Protein AF-A0A662Z649-F1 (afdb_monomer_lite)

Radius of gyration: 38.62 Å; chains: 1; bounding box: 114×59×82 Å

pLDDT: mean 72.67, std 19.37, range [35.69, 94.94]

Foldseek 3Di:
DVVVVVVVVVVLVVQVVVLVVVCVVPNNVVSVVVLVVLLVVLVVLLVVLVVVCVVCLVVLHDDPLVVLSVVLVVLSVRRGDVSSVVSVCSSDVVNVVVVCVVVVVPDPDPPSPNDPPPPPCVVVCVVPDDPPPPDDDDDPDPPDDDDDDDDDDDDDDDDDDDDDDDD

Sequence (167 aa):
MQKLFLTLVILFVLEILLLIQIGGYIGGLNVIFIMFAMMVIGAVIIKRCFKRVMEQLQHGVVDIKIIFLPLSGFLFLFPGFISDILALLLLLPFVQSKCSKVYSSKSGSGTSFAFKSSNSDAFTDVFSKGRTIDGTATVVQDDHEELNHNSIDGSSSKADSSEKNSK

Organism: NCBI:txid83771

Secondary structure (DSSP, 8-state):
-HHHHHHHHHHHHHHHHHHHHHHHHH-HHHHHHHHHHHHHHHHHHHHHHHHHHHHHHHTT---GGGGHHHHHHHHHTS--HHHHHHHHHHHSHHHHHHHHHHHTTS--S----------GGGTHHHHHS--------------------------------------

InterPro domains:
  IPR007313 FxsA cytoplasmic membrane protein [NF008528] (5-102)
  IPR007313 FxsA cytoplasmic membrane protein [PF04186] (7-103)
  IPR007313 FxsA cytoplasmic membrane protein [PTHR35335] (1-150)

Structure (mmCIF, N/CA/C/O backbone):
data_AF-A0A662Z649-F1
#
_entry.id   AF-A0A662Z649-F1
#
loop_
_atom_site.group_PDB
_atom_site.id
_atom_site.type_symbol
_atom_site.label_atom_id
_atom_site.label_alt_id
_atom_site.label_comp_id
_atom_site.label_asym_id
_atom_site.label_entity_id
_atom_site.label_seq_id
_atom_site.pdbx_PDB_ins_code
_atom_site.Cartn_x
_atom_site.Cartn_y
_atom_site.Cartn_z
_atom_site.occupancy
_atom_site.B_iso_or_equiv
_atom_site.auth_seq_id
_atom_site.auth_comp_id
_atom_site.auth_asym_id
_atom_site.auth_atom_id
_atom_site.pdbx_PDB_model_num
ATOM 1 N N . MET A 1 1 ? 17.242 10.783 9.664 1.00 76.88 1 MET A N 1
ATOM 2 C CA . MET A 1 1 ? 16.679 9.483 10.095 1.00 76.88 1 MET A CA 1
ATOM 3 C C . MET A 1 1 ? 15.610 9.628 11.176 1.00 76.88 1 MET A C 1
ATOM 5 O O . MET A 1 1 ? 14.490 9.206 10.935 1.00 76.88 1 MET A O 1
ATOM 9 N N . GLN A 1 2 ? 15.889 10.292 12.306 1.00 89.81 2 GLN A N 1
ATOM 10 C CA . GLN A 1 2 ? 14.934 10.435 13.425 1.00 89.81 2 GLN A CA 1
ATOM 11 C C . GLN A 1 2 ? 13.574 11.041 13.035 1.00 89.81 2 GLN A C 1
ATOM 13 O O . GLN A 1 2 ? 12.543 10.561 13.485 1.00 89.81 2 GLN A O 1
ATOM 18 N N . LYS A 1 3 ? 13.560 12.048 12.150 1.00 92.44 3 LYS A N 1
ATOM 19 C CA . LYS A 1 3 ? 12.321 12.705 11.694 1.00 92.44 3 LYS A CA 1
ATOM 20 C C . LYS A 1 3 ? 11.359 11.738 10.990 1.00 92.44 3 LYS A C 1
ATOM 22 O O . LYS A 1 3 ? 10.176 11.759 11.284 1.00 92.44 3 LYS A O 1
ATOM 27 N N . LEU A 1 4 ? 11.875 10.868 10.114 1.00 88.31 4 LEU A N 1
ATOM 28 C CA . LEU A 1 4 ? 11.067 9.884 9.379 1.00 88.31 4 LEU A CA 1
ATOM 29 C C . LEU A 1 4 ? 10.462 8.847 10.328 1.00 88.31 4 LEU A C 1
ATOM 31 O O . LEU A 1 4 ? 9.278 8.547 10.234 1.00 88.31 4 LEU A O 1
ATOM 35 N N . PHE A 1 5 ? 11.269 8.347 11.266 1.00 91.12 5 PHE A N 1
ATOM 36 C CA . PHE A 1 5 ? 10.793 7.435 12.301 1.00 91.12 5 PHE A CA 1
ATOM 37 C C . PHE A 1 5 ? 9.676 8.076 13.136 1.00 91.12 5 PHE A C 1
ATOM 39 O O . PHE A 1 5 ? 8.627 7.467 13.315 1.00 91.12 5 PHE A O 1
ATOM 46 N N . LEU A 1 6 ? 9.855 9.332 13.566 1.00 94.19 6 LEU A N 1
ATOM 47 C CA . LEU A 1 6 ? 8.834 10.063 14.317 1.00 94.19 6 LEU A CA 1
ATOM 48 C C . LEU A 1 6 ? 7.537 10.223 13.514 1.00 94.19 6 LEU A C 1
ATOM 50 O O . LEU A 1 6 ? 6.461 9.954 14.036 1.00 94.19 6 LEU A O 1
ATOM 54 N N . THR A 1 7 ? 7.637 10.634 12.246 1.00 91.06 7 THR A N 1
ATOM 55 C CA . THR A 1 7 ? 6.474 10.789 11.363 1.00 91.06 7 THR A CA 1
ATOM 56 C C . THR A 1 7 ? 5.728 9.471 11.180 1.00 91.06 7 THR A C 1
ATOM 58 O O . THR A 1 7 ? 4.504 9.473 11.242 1.00 91.06 7 THR A O 1
ATOM 61 N N . LEU A 1 8 ? 6.438 8.352 11.004 1.00 90.12 8 LEU A N 1
ATOM 62 C CA . LEU A 1 8 ? 5.821 7.030 10.875 1.00 90.12 8 LEU A CA 1
ATOM 63 C C . LEU A 1 8 ? 5.094 6.636 12.167 1.00 90.12 8 LEU A C 1
ATOM 65 O O . LEU A 1 8 ? 3.933 6.249 12.112 1.00 90.12 8 LEU A O 1
ATOM 69 N N . VAL A 1 9 ? 5.727 6.803 13.332 1.00 92.75 9 VAL A N 1
ATOM 70 C CA . VAL A 1 9 ? 5.096 6.512 14.633 1.00 92.75 9 VAL A CA 1
ATOM 71 C C . VAL A 1 9 ? 3.848 7.370 14.849 1.00 92.75 9 VAL A C 1
ATOM 73 O O . VAL A 1 9 ? 2.813 6.852 15.254 1.00 92.75 9 VAL A O 1
ATOM 76 N N . ILE A 1 10 ? 3.919 8.666 14.543 1.00 94.12 10 ILE A N 1
ATOM 77 C CA . ILE A 1 10 ? 2.776 9.581 14.649 1.00 94.12 10 ILE A CA 1
ATOM 78 C C . ILE A 1 10 ? 1.646 9.150 13.713 1.00 94.12 10 ILE A C 1
ATOM 80 O O . ILE A 1 10 ? 0.492 9.123 14.130 1.00 94.12 10 ILE A O 1
ATOM 84 N N . LEU A 1 11 ? 1.974 8.785 12.472 1.00 91.38 11 LEU A N 1
ATOM 85 C CA . LEU A 1 11 ? 1.001 8.285 11.509 1.00 91.38 11 LEU A CA 1
ATOM 86 C C . LEU A 1 11 ? 0.351 6.991 12.012 1.00 91.38 11 LEU A C 1
ATOM 88 O O . LEU A 1 11 ? -0.865 6.883 11.980 1.00 91.38 11 LEU A O 1
ATOM 92 N N . PHE A 1 12 ? 1.126 6.061 12.572 1.00 91.88 12 PHE A N 1
ATOM 93 C CA . PHE A 1 12 ? 0.594 4.828 13.151 1.00 91.88 12 PHE A CA 1
ATOM 94 C C . PHE A 1 12 ? -0.357 5.094 14.326 1.00 91.88 12 PHE A C 1
ATOM 96 O O . PHE A 1 12 ? -1.448 4.534 14.378 1.00 91.88 12 PHE A O 1
ATOM 103 N N . VAL A 1 13 ? 0.009 5.989 15.248 1.00 94.31 13 VAL A N 1
ATOM 104 C CA . VAL A 1 13 ? -0.885 6.389 16.348 1.00 94.31 13 VAL A CA 1
ATOM 105 C C . VAL A 1 13 ? -2.169 7.016 15.802 1.00 94.31 13 VAL A C 1
ATOM 107 O O . VAL A 1 13 ? -3.257 6.700 16.282 1.00 94.31 13 VAL A O 1
ATOM 110 N N . LEU A 1 14 ? -2.058 7.864 14.776 1.00 94.94 14 LEU A N 1
ATOM 111 C CA . LEU A 1 14 ? -3.206 8.490 14.125 1.00 94.94 14 LEU A CA 1
ATOM 112 C C . LEU A 1 14 ? -4.145 7.455 13.488 1.00 94.94 14 LEU A C 1
ATOM 114 O O . LEU A 1 14 ? -5.358 7.595 13.614 1.00 94.94 14 LEU A O 1
ATOM 118 N N . GLU A 1 15 ? -3.609 6.403 12.867 1.00 92.94 15 GLU A N 1
ATOM 119 C CA . GLU A 1 15 ? -4.408 5.306 12.303 1.00 92.94 15 GLU A CA 1
ATOM 120 C C . GLU A 1 15 ? -5.205 4.571 13.372 1.00 92.94 15 GLU A C 1
ATOM 122 O O . GLU A 1 15 ? -6.399 4.339 13.200 1.00 92.94 15 GLU A O 1
ATOM 127 N N . ILE A 1 16 ? -4.576 4.246 14.504 1.00 92.62 16 ILE A N 1
ATOM 128 C CA . ILE A 1 16 ? -5.267 3.567 15.603 1.00 92.62 16 ILE A CA 1
ATOM 129 C C . ILE A 1 16 ? -6.403 4.442 16.148 1.00 92.62 16 ILE A C 1
ATOM 131 O O . ILE A 1 16 ? -7.516 3.950 16.335 1.00 92.62 16 ILE A O 1
ATOM 135 N N . LEU A 1 17 ? -6.164 5.744 16.340 1.00 94.62 17 LEU A N 1
ATOM 136 C CA . LEU A 1 17 ? -7.208 6.686 16.764 1.00 94.62 17 LEU A CA 1
ATOM 137 C C . LEU A 1 17 ? -8.354 6.762 15.750 1.00 94.62 17 LEU A C 1
ATOM 139 O O . LEU A 1 17 ? -9.524 6.742 16.135 1.00 94.62 17 LEU A O 1
ATOM 143 N N . LEU A 1 18 ? -8.026 6.805 14.460 1.00 93.00 18 LEU A N 1
ATOM 144 C CA . LEU A 1 18 ? -9.006 6.870 13.386 1.00 93.00 18 LEU A CA 1
ATOM 145 C C . LEU A 1 18 ? -9.838 5.581 13.302 1.00 93.00 18 LEU A C 1
ATOM 147 O O . LEU A 1 18 ? -11.060 5.650 13.193 1.00 93.00 18 LEU A O 1
ATOM 151 N N . LEU A 1 19 ? -9.205 4.413 13.422 1.00 91.75 19 LEU A N 1
ATOM 152 C CA . LEU A 1 19 ? -9.873 3.110 13.458 1.00 91.75 19 LEU A CA 1
ATOM 153 C C . LEU A 1 19 ? -10.840 3.008 14.637 1.00 91.75 19 LEU A C 1
ATOM 155 O O . LEU A 1 19 ? -11.962 2.535 14.465 1.00 91.75 19 LEU A O 1
ATOM 159 N N . ILE A 1 20 ? -10.435 3.483 15.816 1.00 92.31 20 ILE A N 1
ATOM 160 C CA . ILE A 1 20 ? -11.292 3.512 17.006 1.00 92.31 20 ILE A CA 1
ATOM 161 C C . ILE A 1 20 ? -12.474 4.458 16.788 1.00 92.31 20 ILE A C 1
ATOM 163 O O . ILE A 1 20 ? -13.613 4.092 17.074 1.00 92.31 20 ILE A O 1
ATOM 167 N N . GLN A 1 21 ? -12.230 5.651 16.243 1.00 93.75 21 GLN A N 1
ATOM 168 C CA . GLN A 1 21 ? -13.282 6.638 16.032 1.00 93.75 21 GLN A CA 1
ATOM 169 C C . GLN A 1 21 ? -14.299 6.172 14.983 1.00 93.75 21 GLN A C 1
ATOM 171 O O . GLN A 1 21 ? -15.497 6.163 15.251 1.00 93.75 21 GLN A O 1
ATOM 176 N N . ILE A 1 22 ? -13.835 5.709 13.822 1.00 92.25 22 ILE A N 1
ATOM 177 C CA . ILE A 1 22 ? -14.684 5.150 12.759 1.00 92.25 22 ILE A CA 1
ATOM 178 C C . ILE A 1 22 ? -15.383 3.875 13.249 1.00 92.25 22 ILE A C 1
ATOM 180 O O . ILE A 1 22 ? -16.575 3.688 13.003 1.00 92.25 22 ILE A O 1
ATOM 184 N N . GLY A 1 23 ? -14.673 3.026 13.996 1.00 93.31 23 GLY A N 1
ATOM 185 C CA . GLY A 1 23 ? -15.220 1.821 14.618 1.00 93.31 23 GLY A CA 1
ATOM 186 C C . GLY A 1 23 ? -16.341 2.118 15.609 1.00 93.31 23 GLY A C 1
ATOM 187 O O . GLY A 1 23 ? -17.293 1.344 15.683 1.00 93.31 23 GLY A O 1
ATOM 188 N N . GLY A 1 24 ? -16.282 3.256 16.303 1.00 92.38 24 GLY A N 1
ATOM 189 C CA . GLY A 1 24 ? -17.356 3.737 17.171 1.00 92.38 24 GLY A CA 1
ATOM 190 C C . GLY A 1 24 ? -18.625 4.148 16.415 1.00 92.38 24 GLY A C 1
ATOM 191 O O . GLY A 1 24 ? -19.721 3.914 16.915 1.00 92.38 24 GLY A O 1
ATOM 192 N N . TYR A 1 25 ? -18.501 4.712 15.207 1.00 93.44 25 TYR A N 1
ATOM 193 C CA . TYR A 1 25 ? -19.654 5.141 14.399 1.00 93.44 25 TYR A CA 1
ATOM 194 C C . TYR A 1 25 ? -20.279 4.011 13.571 1.00 93.44 25 TYR A C 1
ATOM 196 O O . TYR A 1 25 ? -21.497 3.943 13.435 1.00 93.44 25 TYR A O 1
ATOM 204 N N . ILE A 1 26 ? -19.448 3.152 12.980 1.00 92.88 26 ILE A N 1
ATOM 205 C CA . ILE A 1 26 ? -19.858 2.156 11.972 1.00 92.88 26 ILE A CA 1
ATOM 206 C C . ILE A 1 26 ? -19.917 0.734 12.549 1.00 92.88 26 ILE A C 1
ATOM 208 O O . ILE A 1 26 ? -20.565 -0.143 11.974 1.00 92.88 26 ILE A O 1
ATOM 212 N N . GLY A 1 27 ? -19.276 0.504 13.697 1.00 92.69 27 GLY A N 1
ATOM 213 C CA . GLY A 1 27 ? -19.110 -0.804 14.323 1.00 92.69 27 GLY A CA 1
ATOM 214 C C . GLY A 1 27 ? -17.803 -1.480 13.901 1.00 92.69 27 GLY A C 1
ATOM 215 O O . GLY A 1 27 ? -17.433 -1.489 12.725 1.00 92.69 27 GLY A O 1
ATOM 216 N N . GLY A 1 28 ? -17.105 -2.089 14.865 1.00 91.94 28 GLY A N 1
ATOM 217 C CA . GLY A 1 28 ? -15.788 -2.700 14.639 1.00 91.94 28 GLY A CA 1
ATOM 218 C C . GLY A 1 28 ? -15.780 -3.781 13.551 1.00 91.94 28 GLY A C 1
ATOM 219 O O . GLY A 1 28 ? -14.881 -3.798 12.716 1.00 91.94 28 GLY A O 1
ATOM 220 N N . LEU A 1 29 ? -16.812 -4.633 13.494 1.00 94.50 29 LEU A N 1
ATOM 221 C CA . LEU A 1 29 ? -16.923 -5.681 12.467 1.00 94.50 29 LEU A CA 1
ATOM 222 C C . LEU A 1 29 ? -17.018 -5.112 11.046 1.00 94.50 29 LEU A C 1
ATOM 224 O O . LEU A 1 29 ? -16.361 -5.618 10.138 1.00 94.50 29 LEU A O 1
ATOM 228 N N . ASN A 1 30 ? -17.783 -4.037 10.860 1.00 94.44 30 ASN A N 1
ATOM 229 C CA . ASN A 1 30 ? -17.911 -3.379 9.562 1.00 94.44 30 ASN A CA 1
ATOM 230 C C . ASN A 1 30 ? -16.581 -2.747 9.127 1.00 94.44 30 ASN A C 1
ATOM 232 O O . ASN A 1 30 ? -16.190 -2.882 7.968 1.00 94.44 30 ASN A O 1
ATOM 236 N N . VAL A 1 31 ? -15.852 -2.116 10.056 1.00 93.31 31 VAL A N 1
ATOM 237 C CA . VAL A 1 31 ? -14.513 -1.563 9.786 1.00 93.31 31 VAL A CA 1
ATOM 238 C C . VAL A 1 31 ? -13.536 -2.654 9.359 1.00 93.31 31 VAL A C 1
ATOM 240 O O . VAL A 1 31 ? -12.825 -2.475 8.374 1.00 93.31 31 VAL A O 1
ATOM 243 N N . ILE A 1 32 ? -13.540 -3.803 10.038 1.00 91.31 32 ILE A N 1
ATOM 244 C CA . ILE A 1 32 ? -12.691 -4.947 9.676 1.00 91.31 32 ILE A CA 1
ATOM 245 C C . ILE A 1 32 ? -13.006 -5.429 8.255 1.00 91.31 32 ILE A C 1
ATOM 247 O O . ILE A 1 32 ? -12.089 -5.672 7.473 1.00 91.31 32 ILE A O 1
ATOM 251 N N . PHE A 1 33 ? -14.288 -5.524 7.891 1.00 93.62 33 PHE A N 1
ATOM 252 C CA . PHE A 1 33 ? -14.693 -5.961 6.554 1.00 93.62 33 PHE A CA 1
ATOM 253 C C . PHE A 1 33 ? -14.254 -4.973 5.463 1.00 93.62 33 PHE A C 1
ATOM 255 O O . PHE A 1 33 ? -13.748 -5.382 4.418 1.00 93.62 33 PHE A O 1
ATOM 262 N N . ILE A 1 34 ? -14.394 -3.670 5.721 1.00 91.25 34 ILE A N 1
ATOM 263 C CA . ILE A 1 34 ? -13.945 -2.607 4.812 1.00 91.25 34 ILE A CA 1
ATOM 264 C C . ILE A 1 34 ? -12.421 -2.620 4.661 1.00 91.25 34 ILE A C 1
ATOM 266 O O . ILE A 1 34 ? -11.924 -2.532 3.539 1.00 91.25 34 ILE A O 1
ATOM 270 N N . MET A 1 35 ? -11.680 -2.769 5.761 1.00 90.56 35 MET A N 1
ATOM 271 C CA . MET A 1 35 ? -10.218 -2.866 5.737 1.00 90.56 35 MET A CA 1
ATOM 272 C C . MET A 1 35 ? -9.759 -4.092 4.949 1.00 90.56 35 MET A C 1
ATOM 274 O O . MET A 1 35 ? -8.879 -3.994 4.098 1.00 90.56 35 MET A O 1
ATOM 278 N N . PHE A 1 36 ? -10.404 -5.240 5.158 1.00 91.69 36 PHE A N 1
ATOM 279 C CA . PHE A 1 36 ? -10.120 -6.441 4.382 1.00 91.69 36 PHE A CA 1
ATOM 280 C C . PHE A 1 36 ? -10.405 -6.236 2.888 1.00 91.69 36 PHE A C 1
ATOM 282 O O . PHE A 1 36 ? -9.596 -6.622 2.043 1.00 91.69 36 PHE A O 1
ATOM 289 N N . ALA A 1 37 ? -11.518 -5.583 2.544 1.00 92.44 37 ALA A N 1
ATOM 290 C CA . ALA A 1 37 ? -11.831 -5.254 1.159 1.00 92.44 37 ALA A CA 1
ATOM 291 C C . ALA A 1 37 ? -10.756 -4.340 0.541 1.00 92.44 37 ALA A C 1
ATOM 293 O O . ALA A 1 37 ? -10.216 -4.678 -0.512 1.00 92.44 37 ALA A O 1
ATOM 294 N N . MET A 1 38 ? -10.382 -3.240 1.207 1.00 89.56 38 MET A N 1
ATOM 295 C CA . MET A 1 38 ? -9.287 -2.351 0.780 1.00 89.56 38 MET A CA 1
ATOM 296 C C . MET A 1 38 ? -7.983 -3.123 0.570 1.00 89.56 38 MET A C 1
ATOM 298 O O . MET A 1 38 ? -7.347 -2.968 -0.475 1.00 89.56 38 MET A O 1
ATOM 302 N N . MET A 1 39 ? -7.641 -4.022 1.499 1.00 89.12 39 MET A N 1
ATOM 303 C CA . MET A 1 39 ? -6.457 -4.873 1.415 1.00 89.12 39 MET A CA 1
ATOM 304 C C . MET A 1 39 ? -6.450 -5.713 0.132 1.00 89.12 39 MET A C 1
ATOM 306 O O . MET A 1 39 ? -5.464 -5.735 -0.608 1.00 89.12 39 MET A O 1
ATOM 310 N N . VAL A 1 40 ? -7.567 -6.383 -0.165 1.00 92.00 40 VAL A N 1
ATOM 311 C CA . VAL A 1 40 ? -7.716 -7.205 -1.374 1.00 92.00 40 VAL A CA 1
ATOM 312 C C . VAL A 1 40 ? -7.630 -6.343 -2.634 1.00 92.00 40 VAL A C 1
ATOM 314 O O . VAL A 1 40 ? -6.910 -6.701 -3.570 1.00 92.00 40 VAL A O 1
ATOM 317 N N . ILE A 1 41 ? -8.313 -5.193 -2.661 1.00 91.44 41 ILE A N 1
ATOM 318 C CA . ILE A 1 41 ? -8.250 -4.251 -3.786 1.00 91.44 41 ILE A CA 1
ATOM 319 C C . ILE A 1 41 ? -6.799 -3.809 -4.027 1.00 91.44 41 ILE A C 1
ATOM 321 O O . ILE A 1 41 ? -6.306 -3.914 -5.154 1.00 91.44 4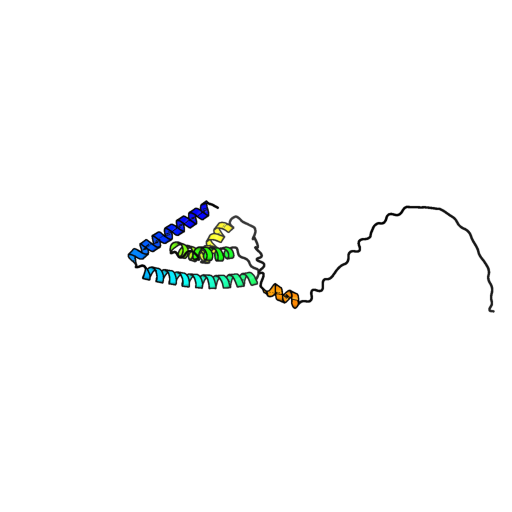1 ILE A O 1
ATOM 325 N N . GLY A 1 42 ? -6.093 -3.366 -2.987 1.00 89.25 42 GLY A N 1
ATOM 326 C CA . GLY A 1 42 ? -4.709 -2.916 -3.100 1.00 89.25 42 GLY A CA 1
ATOM 327 C C . GLY A 1 42 ? -3.776 -4.029 -3.564 1.00 89.25 42 GLY A C 1
ATOM 328 O O . GLY A 1 42 ? -3.025 -3.831 -4.519 1.00 89.25 42 GLY A O 1
ATOM 329 N N . ALA A 1 43 ? -3.897 -5.234 -3.004 1.00 90.44 43 ALA A N 1
ATOM 330 C CA . ALA A 1 43 ? -3.111 -6.394 -3.421 1.00 90.44 43 ALA A CA 1
ATOM 331 C C . ALA A 1 43 ? -3.307 -6.736 -4.911 1.00 90.44 43 ALA A C 1
ATOM 333 O O . ALA A 1 43 ? -2.339 -7.031 -5.621 1.00 90.44 43 ALA A O 1
ATOM 334 N N . VAL A 1 44 ? -4.540 -6.650 -5.425 1.00 92.06 44 VAL A N 1
ATOM 335 C CA . VAL A 1 44 ? -4.824 -6.862 -6.854 1.00 92.06 44 VAL A CA 1
ATOM 336 C C . VAL A 1 44 ? -4.136 -5.801 -7.719 1.00 92.06 44 VAL A C 1
ATOM 338 O O . VAL A 1 44 ? -3.573 -6.140 -8.766 1.00 92.06 44 VAL A O 1
ATOM 341 N N . ILE A 1 45 ? -4.141 -4.533 -7.299 1.00 90.62 45 ILE A N 1
ATOM 342 C CA . ILE A 1 45 ? -3.485 -3.447 -8.043 1.00 90.62 45 ILE A CA 1
ATOM 343 C C . ILE A 1 45 ? -1.960 -3.617 -8.005 1.00 90.62 45 ILE A C 1
ATOM 345 O O . ILE A 1 45 ? -1.319 -3.522 -9.055 1.00 90.62 45 ILE A O 1
ATOM 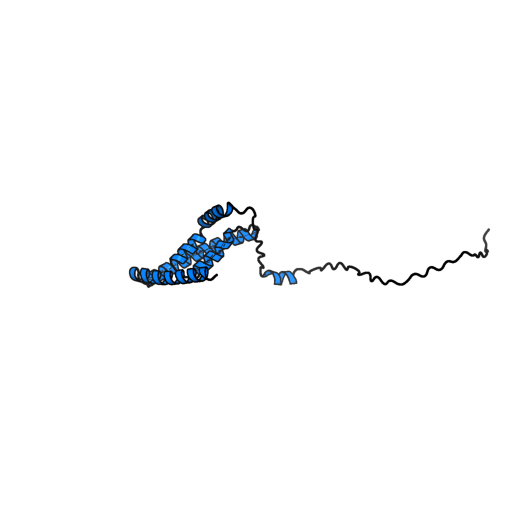349 N N . ILE A 1 46 ? -1.383 -3.957 -6.847 1.00 90.31 46 ILE A N 1
ATOM 350 C CA . ILE A 1 46 ? 0.056 -4.222 -6.688 1.00 90.31 46 ILE A CA 1
ATOM 351 C C . ILE A 1 46 ? 0.474 -5.368 -7.609 1.00 90.31 46 ILE A C 1
ATOM 353 O O . ILE A 1 46 ? 1.434 -5.230 -8.364 1.00 90.31 46 ILE A O 1
ATOM 357 N N . LYS A 1 47 ? -0.291 -6.468 -7.642 1.00 91.00 47 LYS A N 1
ATOM 358 C CA . LYS A 1 47 ? -0.025 -7.615 -8.524 1.00 91.00 47 LYS A CA 1
ATOM 359 C C . LYS A 1 47 ? -0.039 -7.227 -10.003 1.00 91.00 47 LYS A C 1
ATOM 361 O O . LYS A 1 47 ? 0.788 -7.709 -10.775 1.00 91.00 47 LYS A O 1
ATOM 366 N N . ARG A 1 48 ? -0.968 -6.360 -10.418 1.00 89.81 48 ARG A N 1
ATOM 367 C CA . ARG A 1 48 ? -1.023 -5.841 -11.797 1.00 89.81 48 ARG A CA 1
ATOM 368 C C . ARG A 1 48 ? 0.171 -4.941 -12.110 1.00 89.81 48 ARG A C 1
ATOM 370 O O . ARG A 1 48 ? 0.730 -5.050 -13.197 1.00 89.81 48 ARG A O 1
ATOM 377 N N . CYS A 1 49 ? 0.562 -4.076 -11.178 1.00 88.00 49 CYS A N 1
ATOM 378 C CA . CYS A 1 49 ? 1.709 -3.188 -11.340 1.00 88.00 49 CYS A CA 1
ATOM 379 C C . CYS A 1 49 ? 3.024 -3.977 -11.416 1.00 88.00 49 CYS A C 1
ATOM 381 O O . CYS A 1 49 ? 3.810 -3.762 -12.333 1.00 88.00 49 CYS A O 1
ATOM 383 N N . PHE A 1 50 ? 3.208 -4.961 -10.533 1.00 88.19 50 PHE A N 1
ATOM 384 C CA . PHE A 1 50 ? 4.383 -5.829 -10.509 1.00 88.19 50 PHE A CA 1
ATOM 385 C C . PHE A 1 50 ? 4.608 -6.546 -11.844 1.00 88.19 50 PHE A C 1
ATOM 387 O O . PHE A 1 50 ? 5.727 -6.560 -12.345 1.00 88.19 50 PHE A O 1
ATOM 394 N N . LYS A 1 51 ? 3.544 -7.071 -12.470 1.00 89.50 51 LYS A N 1
ATOM 395 C CA . LYS A 1 51 ? 3.641 -7.687 -13.805 1.00 89.50 51 LYS A CA 1
ATOM 396 C C . LYS A 1 51 ? 4.166 -6.713 -14.862 1.00 89.50 51 LYS A C 1
ATOM 398 O O . LYS A 1 51 ? 5.091 -7.055 -15.585 1.00 89.50 51 LYS A O 1
ATOM 403 N N . ARG A 1 52 ? 3.633 -5.486 -14.897 1.00 86.31 52 ARG A N 1
ATOM 404 C CA . ARG A 1 52 ? 4.082 -4.443 -15.839 1.00 86.31 52 ARG A CA 1
ATOM 405 C C . ARG A 1 52 ? 5.539 -4.053 -15.612 1.00 86.31 52 ARG A C 1
ATOM 407 O O . ARG A 1 52 ? 6.275 -3.853 -16.567 1.00 86.31 52 ARG A O 1
ATOM 414 N N . VAL A 1 53 ? 5.950 -3.939 -14.350 1.00 86.75 53 VAL A N 1
ATOM 415 C CA . VAL A 1 53 ? 7.346 -3.658 -13.994 1.00 86.75 53 VAL A CA 1
ATOM 416 C C . VAL A 1 53 ? 8.253 -4.801 -14.447 1.00 86.75 53 VAL A C 1
ATOM 418 O O . VAL A 1 53 ? 9.300 -4.544 -15.030 1.00 86.75 53 VAL A O 1
ATOM 421 N N . MET A 1 54 ? 7.847 -6.056 -14.244 1.00 86.50 54 MET A N 1
ATOM 422 C CA . MET A 1 54 ? 8.626 -7.216 -14.681 1.00 86.50 54 MET A CA 1
ATOM 423 C C . MET A 1 54 ? 8.795 -7.260 -16.206 1.00 86.50 54 MET A C 1
ATOM 425 O O . MET A 1 54 ? 9.894 -7.513 -16.690 1.00 86.50 54 MET A O 1
ATOM 429 N N . GLU A 1 55 ? 7.739 -6.948 -16.961 1.00 86.62 55 GLU A N 1
ATOM 430 C CA . GLU A 1 55 ? 7.802 -6.801 -18.422 1.00 86.62 55 GLU A CA 1
ATOM 431 C C . GLU A 1 55 ? 8.787 -5.687 -18.828 1.00 86.62 55 GLU A C 1
ATOM 433 O O . GLU A 1 55 ? 9.637 -5.891 -19.687 1.00 86.62 55 GLU A O 1
ATOM 438 N N . GLN A 1 56 ? 8.761 -4.526 -18.166 1.00 82.81 56 GLN A N 1
ATOM 439 C CA . GLN A 1 56 ? 9.705 -3.429 -18.445 1.00 82.81 56 GLN A CA 1
ATOM 440 C C . GLN A 1 56 ? 11.167 -3.817 -18.178 1.00 82.81 56 GLN A C 1
ATOM 442 O O . GLN A 1 56 ? 12.054 -3.478 -18.966 1.00 82.81 56 GLN A O 1
ATOM 447 N N . LEU A 1 57 ? 11.409 -4.579 -17.108 1.00 83.88 57 LEU A N 1
ATOM 448 C CA . LEU A 1 57 ? 12.735 -5.091 -16.764 1.00 83.88 57 LEU A CA 1
ATOM 449 C C . LEU A 1 57 ? 13.266 -6.074 -17.817 1.00 83.88 57 LEU A C 1
ATOM 451 O O . LEU A 1 57 ? 14.448 -6.017 -18.145 1.00 83.88 57 LEU A O 1
ATOM 455 N N . GLN A 1 58 ? 12.408 -6.928 -18.388 1.00 85.75 58 GLN A N 1
ATOM 456 C CA . GLN A 1 58 ? 12.792 -7.839 -19.478 1.00 85.75 58 GLN A CA 1
ATOM 457 C C . GLN A 1 58 ? 13.218 -7.090 -20.746 1.00 85.75 58 GLN A C 1
ATOM 459 O O . GLN A 1 58 ? 14.097 -7.547 -21.470 1.00 85.75 58 GLN A O 1
ATOM 464 N N . HIS A 1 59 ? 12.629 -5.921 -20.993 1.00 82.19 59 HIS A N 1
ATOM 465 C CA . HIS A 1 59 ? 12.963 -5.064 -22.128 1.00 82.19 59 HIS A CA 1
ATOM 466 C C . HIS A 1 59 ? 14.157 -4.128 -21.849 1.00 82.19 59 HIS A C 1
ATOM 468 O O . HIS A 1 59 ? 14.510 -3.318 -22.703 1.00 82.19 59 HIS A O 1
ATOM 474 N N . GLY A 1 60 ? 14.782 -4.213 -20.666 1.00 79.00 60 GLY A N 1
ATOM 475 C CA . GLY A 1 60 ? 15.942 -3.397 -20.290 1.00 79.00 60 GLY A CA 1
ATOM 476 C C . GLY A 1 60 ? 15.630 -1.919 -20.020 1.00 79.00 60 GLY A C 1
ATOM 477 O O . GLY A 1 60 ? 16.554 -1.117 -19.899 1.00 79.00 60 GLY A O 1
ATOM 478 N N . VAL A 1 61 ? 14.351 -1.540 -19.909 1.00 78.06 61 VAL A N 1
ATOM 479 C CA . VAL A 1 61 ? 13.928 -0.156 -19.651 1.00 78.06 61 VAL A CA 1
ATOM 480 C C . VAL A 1 61 ? 13.543 -0.013 -18.181 1.00 78.06 61 VAL A C 1
ATOM 482 O O . VAL A 1 61 ? 12.496 -0.481 -17.745 1.00 78.06 61 VAL A O 1
ATOM 485 N N . VAL A 1 62 ? 14.389 0.663 -17.409 1.00 77.88 62 VAL A N 1
ATOM 486 C CA . VAL A 1 62 ? 14.151 0.975 -15.991 1.00 77.88 62 VAL A CA 1
ATOM 487 C C . VAL A 1 62 ? 13.701 2.425 -15.841 1.00 77.88 62 VAL A C 1
ATOM 489 O O . VAL A 1 62 ? 14.499 3.353 -15.952 1.00 77.88 62 VAL A O 1
ATOM 492 N N . ASP A 1 63 ? 12.405 2.619 -15.590 1.00 79.88 63 ASP A N 1
ATOM 493 C CA . ASP A 1 63 ? 11.831 3.923 -15.241 1.00 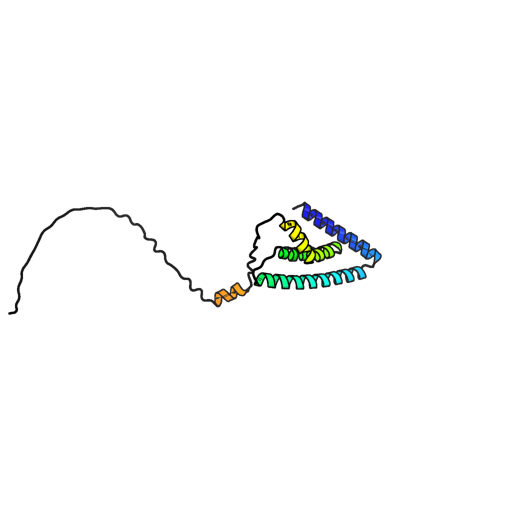79.88 63 ASP A CA 1
ATOM 494 C C . ASP A 1 63 ? 11.962 4.153 -13.720 1.00 79.88 63 ASP A C 1
ATOM 496 O O . ASP A 1 63 ? 11.795 3.231 -12.917 1.00 79.88 63 ASP A O 1
ATOM 500 N N . ILE A 1 64 ? 12.184 5.403 -13.297 1.00 78.06 64 ILE A N 1
ATOM 501 C CA . ILE A 1 64 ? 12.184 5.810 -11.879 1.00 78.06 64 ILE A CA 1
ATOM 502 C C . ILE A 1 64 ? 10.881 5.430 -11.166 1.00 78.06 64 ILE A C 1
ATOM 504 O O . ILE A 1 64 ? 10.839 5.305 -9.945 1.00 78.06 64 ILE A O 1
ATOM 508 N N . LYS A 1 65 ? 9.810 5.209 -11.932 1.00 79.50 65 LYS A N 1
ATOM 509 C CA . LYS A 1 65 ? 8.497 4.793 -11.437 1.00 79.50 65 LYS A CA 1
ATOM 510 C C . LYS A 1 65 ? 8.525 3.469 -10.676 1.00 79.50 65 LYS A C 1
ATOM 512 O O . LYS A 1 65 ? 7.700 3.259 -9.790 1.00 79.50 65 LYS A O 1
ATOM 517 N N . ILE A 1 66 ? 9.503 2.613 -10.969 1.00 83.38 66 ILE A N 1
ATOM 518 C CA . ILE A 1 66 ? 9.664 1.305 -10.330 1.00 83.38 66 ILE A CA 1
ATOM 519 C C . ILE A 1 66 ? 9.863 1.445 -8.814 1.00 83.38 66 ILE A C 1
ATOM 521 O O . ILE A 1 66 ? 9.402 0.585 -8.068 1.00 83.38 66 ILE A O 1
ATOM 525 N N . ILE A 1 67 ? 10.454 2.547 -8.330 1.00 85.62 67 ILE A N 1
ATOM 526 C CA . ILE A 1 67 ? 10.714 2.739 -6.894 1.00 85.62 67 ILE A CA 1
ATOM 527 C C . ILE A 1 67 ? 9.445 2.975 -6.066 1.00 85.62 67 ILE A C 1
ATOM 529 O O . ILE A 1 67 ? 9.428 2.702 -4.866 1.00 85.62 67 ILE A O 1
ATOM 533 N N . PHE A 1 68 ? 8.359 3.435 -6.694 1.00 86.38 68 PHE A N 1
ATOM 534 C CA . PHE A 1 68 ? 7.087 3.642 -6.002 1.00 86.38 68 PHE A CA 1
ATOM 535 C C . PHE A 1 68 ? 6.385 2.322 -5.679 1.00 86.38 68 PHE A C 1
ATOM 537 O O . PHE A 1 68 ? 5.613 2.276 -4.726 1.00 86.38 68 PHE A O 1
ATOM 544 N N . LEU A 1 69 ? 6.671 1.238 -6.411 1.00 89.19 69 LEU A N 1
ATOM 545 C CA . LEU A 1 69 ? 6.072 -0.071 -6.155 1.00 89.19 69 LEU A CA 1
ATOM 546 C C . LEU A 1 69 ? 6.453 -0.633 -4.769 1.00 89.19 69 LEU A C 1
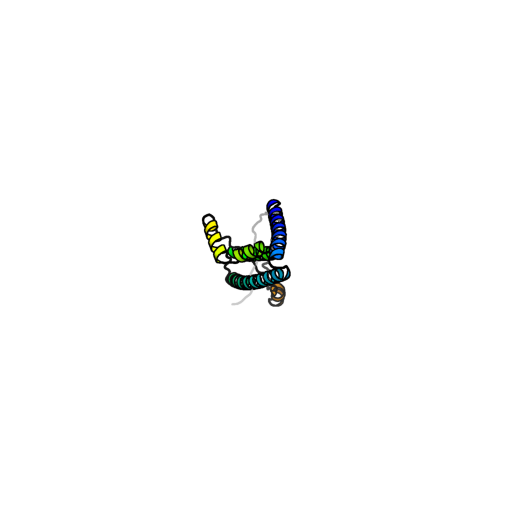ATOM 548 O O . LEU A 1 69 ? 5.541 -0.848 -3.969 1.00 89.19 69 LEU A O 1
ATOM 552 N N . PRO A 1 70 ? 7.742 -0.813 -4.410 1.00 90.00 70 PRO A N 1
ATOM 553 C CA . PRO A 1 70 ? 8.110 -1.264 -3.069 1.00 90.00 70 PRO A CA 1
ATOM 554 C C . PRO A 1 70 ? 7.750 -0.237 -1.989 1.00 90.00 70 PRO A C 1
ATOM 556 O O . PRO A 1 70 ? 7.388 -0.627 -0.884 1.00 90.00 70 PRO A O 1
ATOM 559 N N . LEU A 1 71 ? 7.784 1.063 -2.306 1.00 89.81 71 LEU A N 1
ATOM 560 C CA . LEU A 1 71 ? 7.405 2.111 -1.358 1.00 89.81 71 LEU A CA 1
ATOM 561 C C . LEU A 1 71 ? 5.909 2.056 -1.009 1.00 89.81 71 LEU A C 1
ATOM 563 O O . LEU A 1 71 ? 5.545 2.168 0.158 1.00 89.81 71 LEU A O 1
ATOM 567 N N . SER A 1 72 ? 5.050 1.821 -2.005 1.00 88.69 72 SER A N 1
ATOM 568 C CA . SER A 1 72 ? 3.615 1.611 -1.793 1.00 88.69 72 SER A CA 1
ATOM 569 C C . SER A 1 72 ? 3.342 0.325 -1.012 1.00 88.69 72 SER A C 1
ATOM 571 O O . SER A 1 72 ? 2.531 0.344 -0.094 1.00 88.69 72 SER A O 1
ATOM 573 N N . GLY A 1 73 ? 4.070 -0.762 -1.303 1.00 88.94 73 GLY A N 1
ATOM 574 C CA . GLY A 1 73 ? 3.967 -2.018 -0.557 1.00 88.94 73 GLY A CA 1
ATOM 575 C C . GLY A 1 73 ? 4.382 -1.879 0.910 1.00 88.94 73 GLY A C 1
ATOM 576 O O . GLY A 1 73 ? 3.722 -2.431 1.782 1.00 88.94 73 GLY A O 1
ATOM 577 N N . PHE A 1 74 ? 5.425 -1.094 1.197 1.00 91.12 74 PHE A N 1
ATOM 578 C CA . PHE A 1 74 ? 5.828 -0.780 2.570 1.00 91.12 74 PHE A CA 1
ATOM 579 C C . PHE A 1 74 ? 4.750 0.009 3.321 1.00 91.12 74 PHE A C 1
ATOM 581 O O . PHE A 1 74 ? 4.495 -0.260 4.490 1.00 91.12 74 PHE A O 1
ATOM 588 N N . LEU A 1 75 ? 4.089 0.955 2.652 1.00 88.31 75 LEU A N 1
ATOM 589 C CA . LEU A 1 75 ? 2.993 1.719 3.247 1.00 88.31 75 LEU A CA 1
ATOM 590 C C . LEU A 1 75 ? 1.761 0.832 3.505 1.00 88.31 75 LEU A C 1
ATOM 592 O O . LEU A 1 75 ? 1.146 0.922 4.562 1.00 88.31 75 LEU A O 1
ATOM 596 N N . PHE A 1 76 ? 1.473 -0.101 2.595 1.00 87.25 76 PHE A N 1
ATOM 597 C CA . PHE A 1 76 ? 0.393 -1.086 2.727 1.00 87.25 76 PHE A CA 1
ATOM 598 C C . PHE A 1 76 ? 0.627 -2.124 3.841 1.00 87.25 76 PHE A C 1
ATOM 600 O O . PHE A 1 76 ? -0.294 -2.839 4.222 1.00 87.25 76 PHE A O 1
ATOM 607 N N . LEU A 1 77 ? 1.857 -2.234 4.364 1.00 85.50 77 LEU A N 1
ATOM 608 C CA . LEU A 1 77 ? 2.181 -3.111 5.495 1.00 85.50 77 LEU A CA 1
ATOM 609 C C . LEU A 1 77 ? 1.447 -2.682 6.772 1.00 85.50 77 LEU A C 1
ATOM 611 O O . LEU A 1 77 ? 1.146 -3.519 7.620 1.00 85.50 77 LEU A O 1
ATOM 615 N N . PHE A 1 78 ? 1.187 -1.382 6.914 1.00 86.38 78 PHE A N 1
ATOM 616 C CA . PHE A 1 78 ? 0.447 -0.827 8.036 1.00 86.38 78 PHE A CA 1
ATOM 617 C C . PHE A 1 78 ? -1.044 -0.823 7.680 1.00 86.38 78 PHE A C 1
ATOM 619 O O . PHE A 1 78 ? -1.445 0.004 6.860 1.00 86.38 78 PHE A O 1
ATOM 626 N N . PRO A 1 79 ? -1.868 -1.717 8.262 1.00 78.38 79 PRO A N 1
ATOM 627 C CA . PRO A 1 79 ? -3.301 -1.716 7.996 1.00 78.38 79 PRO A CA 1
ATOM 628 C C . PRO A 1 79 ? -3.915 -0.436 8.576 1.00 78.38 79 PRO A C 1
ATOM 630 O O . PRO A 1 79 ? -3.926 -0.249 9.795 1.00 78.38 79 PRO A O 1
ATOM 633 N N . GLY A 1 80 ? -4.389 0.460 7.711 1.00 86.38 80 GLY A N 1
ATOM 634 C CA . GLY A 1 80 ? -4.912 1.763 8.118 1.00 86.38 80 GLY A CA 1
ATOM 635 C C . GLY A 1 80 ? -5.567 2.513 6.965 1.00 86.38 80 GLY A C 1
ATOM 636 O O . GLY A 1 80 ? -5.223 2.317 5.805 1.00 86.38 80 GLY A O 1
ATOM 637 N N . PHE A 1 81 ? -6.524 3.388 7.262 1.00 89.12 81 PHE A N 1
ATOM 638 C CA . PHE A 1 81 ? -7.274 4.096 6.223 1.00 89.12 81 PHE A CA 1
ATOM 639 C C . PHE A 1 81 ? -6.409 5.120 5.487 1.00 89.12 81 PHE A C 1
ATOM 641 O O . PHE A 1 81 ? -6.492 5.235 4.263 1.00 89.12 81 PHE A O 1
ATOM 648 N N . ILE A 1 82 ? -5.592 5.883 6.218 1.00 91.69 82 ILE A N 1
ATOM 649 C CA . ILE A 1 82 ? -4.762 6.938 5.623 1.00 91.69 82 ILE A CA 1
ATOM 650 C C . ILE A 1 82 ? -3.620 6.288 4.835 1.00 91.69 82 ILE A C 1
ATOM 652 O O . ILE A 1 82 ? -3.342 6.693 3.705 1.00 91.69 82 ILE A O 1
ATOM 656 N N . SER A 1 83 ? -3.000 5.255 5.403 1.00 91.81 83 SER A N 1
ATOM 657 C CA . SER A 1 83 ? -1.920 4.476 4.812 1.00 91.81 83 SER A CA 1
ATOM 658 C C . SER A 1 83 ? -2.379 3.757 3.548 1.00 91.81 83 SER A C 1
ATOM 660 O O . SER A 1 83 ? -1.697 3.855 2.531 1.00 91.81 83 SER A O 1
ATOM 662 N N . ASP A 1 84 ? -3.568 3.142 3.550 1.00 90.12 84 ASP A N 1
ATOM 663 C CA . ASP A 1 84 ? -4.151 2.505 2.363 1.00 90.12 84 ASP A CA 1
ATOM 664 C C . ASP A 1 84 ? -4.399 3.524 1.246 1.00 90.12 84 ASP A C 1
ATOM 666 O O . ASP A 1 84 ? -4.035 3.288 0.091 1.00 90.12 84 ASP A O 1
ATOM 670 N N . ILE A 1 85 ? -4.969 4.691 1.574 1.00 89.44 85 ILE A N 1
ATOM 671 C CA . ILE A 1 85 ? -5.198 5.764 0.597 1.00 89.44 85 ILE A CA 1
ATOM 672 C C . ILE A 1 85 ? -3.869 6.272 0.040 1.00 89.44 85 ILE A C 1
ATOM 674 O O . ILE A 1 85 ? -3.736 6.410 -1.175 1.00 89.44 85 ILE A O 1
ATOM 678 N N . LEU A 1 86 ? -2.878 6.534 0.894 1.00 90.00 86 LEU A N 1
ATOM 679 C CA . LEU A 1 86 ? -1.551 6.977 0.469 1.00 90.00 86 LEU A CA 1
ATOM 680 C C . LEU A 1 86 ? -0.861 5.922 -0.399 1.00 90.00 86 LEU A C 1
ATOM 682 O O . LEU A 1 86 ? -0.288 6.270 -1.429 1.00 90.00 86 LEU A O 1
ATOM 686 N N . ALA A 1 87 ? -0.938 4.646 -0.024 1.00 89.38 87 ALA A N 1
ATOM 687 C CA . ALA A 1 87 ? -0.352 3.537 -0.763 1.00 89.38 87 ALA A CA 1
ATOM 688 C C . ALA A 1 87 ? -0.980 3.410 -2.153 1.00 89.38 87 ALA A C 1
ATOM 690 O O . ALA A 1 87 ? -0.265 3.351 -3.155 1.00 89.38 87 ALA A O 1
ATOM 691 N N . LEU A 1 88 ? -2.315 3.431 -2.226 1.00 89.25 88 LEU A N 1
ATOM 692 C CA . LEU A 1 88 ? -3.057 3.404 -3.483 1.00 89.25 88 LEU A CA 1
ATOM 693 C C . LEU A 1 88 ? -2.738 4.632 -4.333 1.00 89.25 88 LEU A C 1
ATOM 695 O O . LEU A 1 88 ? -2.448 4.492 -5.519 1.00 89.25 88 LEU A O 1
ATOM 699 N N . LEU A 1 89 ? -2.715 5.825 -3.737 1.00 87.31 89 LEU A N 1
ATOM 700 C CA . LEU A 1 89 ? -2.361 7.065 -4.423 1.00 87.31 89 LEU A CA 1
ATOM 701 C C . LEU A 1 89 ? -0.955 6.978 -5.032 1.00 87.31 89 LEU A C 1
ATOM 703 O O . LEU A 1 89 ? -0.760 7.366 -6.181 1.00 87.31 89 LEU A O 1
ATOM 707 N N . LEU A 1 90 ? 0.007 6.406 -4.308 1.00 85.31 90 LEU A N 1
ATOM 708 C CA . LEU A 1 90 ? 1.375 6.203 -4.785 1.00 85.31 90 LEU A CA 1
ATOM 709 C C . LEU A 1 90 ? 1.471 5.158 -5.912 1.00 85.31 90 LEU A C 1
ATOM 711 O O . LEU A 1 90 ? 2.314 5.253 -6.810 1.00 85.31 90 LEU A O 1
ATOM 715 N N . LEU A 1 91 ? 0.588 4.163 -5.871 1.00 83.50 91 LEU A N 1
ATOM 716 C CA . LEU A 1 91 ? 0.495 3.087 -6.850 1.00 83.50 91 LEU A CA 1
ATOM 717 C C . LEU A 1 91 ? -0.190 3.533 -8.152 1.00 83.50 91 LEU A C 1
ATOM 719 O O . LEU A 1 91 ? 0.030 2.931 -9.207 1.00 83.50 91 LEU A O 1
ATOM 723 N N . LEU A 1 92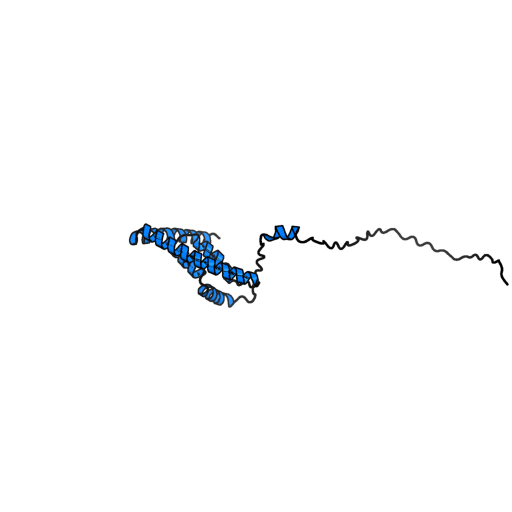 ? -0.998 4.599 -8.111 1.00 82.19 92 LEU A N 1
ATOM 724 C CA . LEU A 1 92 ? -1.657 5.134 -9.297 1.00 82.19 92 LEU A CA 1
ATOM 725 C C . LEU A 1 92 ? -0.621 5.709 -10.290 1.00 82.19 92 LEU A C 1
ATOM 727 O O . LEU A 1 92 ? 0.108 6.655 -9.968 1.00 82.19 92 LEU A O 1
ATOM 731 N N . PRO A 1 93 ? -0.613 5.251 -11.560 1.00 70.06 93 PRO A N 1
ATOM 732 C CA . PRO A 1 93 ? 0.342 5.725 -12.571 1.00 70.06 93 PRO A CA 1
ATOM 733 C C . PRO A 1 93 ? 0.176 7.222 -12.893 1.00 70.06 93 PRO A C 1
ATOM 735 O O . PRO A 1 93 ? 1.109 7.886 -13.356 1.00 70.06 93 PRO A O 1
ATOM 738 N N . PHE A 1 94 ? -1.006 7.781 -12.622 1.00 70.50 94 PHE A N 1
ATOM 739 C CA . PHE A 1 94 ? -1.282 9.209 -12.759 1.00 70.50 94 PHE A CA 1
ATOM 740 C C . PHE A 1 94 ? -0.473 10.056 -11.768 1.00 70.50 94 PHE A C 1
ATOM 742 O O . PHE A 1 94 ? 0.071 11.094 -12.137 1.00 70.50 94 PHE A O 1
ATOM 749 N N . VAL A 1 95 ? -0.324 9.597 -10.525 1.00 72.75 95 VAL A N 1
ATOM 750 C CA . VAL A 1 95 ? 0.436 10.323 -9.497 1.00 72.75 95 VAL A CA 1
ATOM 751 C C . VAL A 1 95 ? 1.928 10.233 -9.790 1.00 72.75 95 VAL A C 1
ATOM 753 O O . VAL A 1 95 ? 2.629 11.244 -9.765 1.00 72.75 95 VAL A O 1
ATOM 756 N N . GLN A 1 96 ? 2.393 9.052 -10.203 1.00 71.75 96 GLN A N 1
ATOM 757 C CA . GLN A 1 96 ? 3.786 8.832 -10.593 1.00 71.75 96 GLN A CA 1
ATOM 758 C C . GLN A 1 96 ? 4.212 9.732 -11.761 1.00 71.75 96 GLN A C 1
ATOM 760 O O . GLN A 1 96 ? 5.298 10.308 -11.742 1.00 71.75 96 GLN A O 1
ATOM 765 N N . SER A 1 97 ? 3.352 9.900 -12.771 1.00 66.12 97 SER A N 1
ATOM 766 C CA . SER A 1 97 ? 3.630 10.771 -13.923 1.00 66.12 97 SER A CA 1
ATOM 767 C C . SER A 1 97 ? 3.588 12.264 -13.579 1.00 66.12 97 SER A C 1
ATOM 769 O O . SER A 1 97 ? 4.376 13.031 -14.131 1.00 66.12 97 SER A O 1
ATOM 771 N N . LYS A 1 98 ? 2.731 12.689 -12.642 1.00 70.31 98 LYS A N 1
ATOM 772 C CA . LYS A 1 98 ? 2.703 14.077 -12.150 1.00 70.31 98 LYS A CA 1
ATOM 773 C C . LYS A 1 98 ? 3.934 14.408 -11.306 1.00 70.31 98 LYS A C 1
ATOM 775 O O . LYS A 1 98 ? 4.581 15.415 -11.583 1.00 70.31 98 LYS A O 1
ATOM 780 N N . CYS A 1 99 ? 4.302 13.549 -10.353 1.00 61.25 99 CYS A N 1
ATOM 781 C CA . CYS A 1 99 ? 5.520 13.726 -9.559 1.00 61.25 99 CYS A CA 1
ATOM 782 C C . CYS A 1 99 ? 6.771 13.712 -10.445 1.00 61.25 99 CYS A C 1
ATOM 784 O O . CYS A 1 99 ? 7.594 14.616 -10.342 1.00 61.25 99 CYS A O 1
ATOM 786 N N . SER A 1 100 ? 6.883 12.763 -11.379 1.00 59.50 100 SER A N 1
ATOM 787 C CA . SER A 1 100 ? 7.988 12.712 -12.348 1.00 59.50 100 SER A CA 1
ATOM 788 C C . SER A 1 100 ? 8.149 14.029 -13.110 1.00 59.50 100 SER A C 1
ATOM 790 O O . SER A 1 100 ? 9.261 14.532 -13.204 1.00 59.50 100 SER A O 1
ATOM 792 N N . LYS A 1 101 ? 7.061 14.642 -13.590 1.00 60.22 101 LYS A N 1
ATOM 793 C CA . LYS A 1 101 ? 7.135 15.904 -14.342 1.00 60.22 101 LYS A CA 1
ATOM 794 C C . LYS A 1 101 ? 7.665 17.072 -13.507 1.00 60.22 101 LYS A C 1
ATOM 796 O O . LYS A 1 101 ? 8.384 17.914 -14.034 1.00 60.22 101 LYS A O 1
ATOM 801 N N . VAL A 1 102 ? 7.325 17.105 -12.218 1.00 63.06 102 VAL A N 1
ATOM 802 C CA . VAL A 1 102 ? 7.798 18.131 -11.275 1.00 63.06 102 VAL A CA 1
ATOM 803 C C . VAL A 1 102 ? 9.290 17.950 -10.976 1.00 63.06 102 VAL A C 1
ATOM 805 O O . VAL A 1 102 ? 10.032 18.929 -10.958 1.00 63.06 102 VAL A O 1
ATOM 808 N N . TYR A 1 103 ? 9.755 16.708 -10.814 1.00 56.75 103 TYR A N 1
ATOM 809 C CA . TYR A 1 103 ? 11.167 16.416 -10.534 1.00 56.75 103 TYR A CA 1
ATOM 810 C C . TYR A 1 103 ? 12.064 16.400 -11.790 1.00 56.75 103 TYR A C 1
ATOM 812 O O . TYR A 1 103 ? 13.256 16.691 -11.694 1.00 56.75 103 TYR A O 1
ATOM 820 N N . SER A 1 104 ? 11.516 16.148 -12.984 1.00 53.72 104 SER A N 1
ATOM 821 C CA . SER A 1 104 ? 12.261 16.134 -14.254 1.00 53.72 104 SER A CA 1
ATOM 822 C C . SER A 1 104 ? 12.649 17.521 -14.778 1.00 53.72 104 SER A C 1
ATOM 824 O O . SER A 1 104 ? 13.424 17.601 -15.724 1.00 53.72 104 SER A O 1
ATOM 826 N N . SER A 1 105 ? 12.200 18.621 -14.162 1.00 52.56 105 SER A N 1
ATOM 827 C CA . SER A 1 105 ? 12.632 19.966 -14.576 1.00 52.56 105 SER A CA 1
ATOM 828 C C . SER A 1 105 ? 14.089 20.291 -14.201 1.00 52.56 105 SER A C 1
ATOM 830 O O . SER A 1 105 ? 14.580 21.345 -14.602 1.00 52.56 105 SER A O 1
ATOM 832 N N . LYS A 1 106 ? 14.791 19.447 -13.425 1.00 55.84 106 LYS A N 1
ATOM 833 C CA . LYS A 1 106 ? 16.135 19.791 -12.918 1.00 55.84 106 LYS A CA 1
ATOM 834 C C . LYS A 1 106 ? 17.190 18.679 -12.949 1.00 55.84 106 LYS A C 1
ATOM 836 O O . LYS A 1 106 ? 18.286 18.889 -12.443 1.00 55.84 106 LYS A O 1
ATOM 841 N N . SER A 1 107 ? 16.918 17.519 -13.546 1.00 47.12 107 SER A N 1
ATOM 842 C CA . SER A 1 107 ? 17.922 16.451 -13.646 1.00 47.12 107 SER A CA 1
ATOM 843 C C . SER A 1 107 ? 17.977 15.889 -15.063 1.00 47.12 107 SER A C 1
ATOM 845 O O . SER A 1 107 ? 17.286 14.938 -15.418 1.00 47.12 107 SER A O 1
ATOM 847 N N . GLY A 1 108 ? 18.794 16.532 -15.897 1.00 49.12 108 GLY A N 1
ATOM 848 C CA . GLY A 1 108 ? 19.324 15.910 -17.100 1.00 49.12 108 GLY A CA 1
ATOM 849 C C . GLY A 1 108 ? 20.387 14.903 -16.688 1.00 49.12 108 GLY A C 1
ATOM 850 O O . GLY A 1 108 ? 21.520 15.290 -16.436 1.00 49.12 108 GLY A O 1
ATOM 851 N N . SER A 1 109 ? 19.997 13.642 -16.535 1.00 51.00 109 SER A N 1
ATOM 852 C CA . SER A 1 109 ? 20.834 12.438 -16.631 1.00 51.00 109 SER A CA 1
ATOM 853 C C . SER A 1 109 ? 19.975 11.277 -16.162 1.00 51.00 109 SER A C 1
ATOM 855 O O . SER A 1 109 ? 19.668 11.158 -14.979 1.00 51.00 109 SER A O 1
ATOM 857 N N . GLY A 1 110 ? 19.531 10.447 -17.104 1.00 52.88 110 GLY A N 1
ATOM 858 C CA . GLY A 1 110 ? 18.830 9.213 -16.787 1.00 52.88 110 GLY A CA 1
ATOM 859 C C . GLY A 1 110 ? 19.750 8.308 -15.981 1.00 52.88 110 GLY A C 1
ATOM 860 O O . GLY A 1 110 ? 20.640 7.671 -16.543 1.00 52.88 110 GLY A O 1
ATOM 861 N N . THR A 1 111 ? 19.547 8.255 -14.666 1.00 52.53 111 THR A N 1
ATOM 862 C CA . THR A 1 111 ? 20.185 7.261 -13.808 1.00 52.53 111 THR A CA 1
ATOM 863 C C . THR A 1 111 ? 19.602 5.902 -14.177 1.00 52.53 111 THR A C 1
ATOM 865 O O . THR A 1 111 ? 18.568 5.481 -13.662 1.00 52.53 111 THR A O 1
ATOM 868 N N . SER A 1 112 ? 20.232 5.246 -15.149 1.00 50.56 112 SER A N 1
ATOM 869 C CA . SER A 1 112 ? 19.890 3.895 -15.576 1.00 50.56 112 SER A CA 1
ATOM 870 C C . SER A 1 112 ? 20.330 2.937 -14.475 1.00 50.56 112 SER A C 1
ATOM 872 O O . SER A 1 112 ? 21.487 2.532 -14.401 1.00 50.56 112 SER A O 1
ATOM 874 N N . PHE A 1 113 ? 19.416 2.620 -13.563 1.00 54.50 113 PHE A N 1
ATOM 875 C CA . PHE A 1 113 ? 19.641 1.607 -12.539 1.00 54.50 113 PHE A CA 1
ATOM 876 C C . PHE A 1 113 ? 19.487 0.220 -13.167 1.00 54.50 113 PHE A C 1
ATOM 878 O O . PHE A 1 113 ? 18.392 -0.331 -13.198 1.00 54.50 113 PHE A O 1
ATOM 885 N N . ALA A 1 114 ? 20.572 -0.360 -13.681 1.00 56.62 114 ALA A N 1
ATOM 886 C CA . ALA A 1 114 ? 20.568 -1.747 -14.141 1.00 56.62 114 ALA A CA 1
ATOM 887 C C . ALA A 1 114 ? 20.385 -2.698 -12.940 1.00 56.62 114 ALA A C 1
ATOM 889 O O . ALA A 1 114 ? 21.341 -3.059 -12.254 1.00 56.62 114 ALA A O 1
ATOM 890 N N . PHE A 1 115 ? 19.141 -3.096 -12.661 1.00 47.34 115 PHE A N 1
ATOM 891 C CA . PHE A 1 115 ? 18.841 -4.156 -11.702 1.00 47.34 115 PHE A CA 1
ATOM 892 C C . PHE A 1 115 ? 19.220 -5.501 -12.332 1.00 47.34 115 PHE A C 1
ATOM 894 O O . PHE A 1 115 ? 18.472 -6.062 -13.133 1.00 47.34 115 PHE A O 1
ATOM 901 N N . LYS A 1 116 ? 20.406 -6.021 -11.994 1.00 47.19 116 LYS A N 1
ATOM 902 C CA . LYS A 1 116 ? 20.802 -7.393 -12.335 1.00 47.19 116 LYS A CA 1
ATOM 903 C C . LYS A 1 116 ? 19.942 -8.350 -11.509 1.00 47.19 116 LYS A C 1
ATOM 905 O O . LYS A 1 116 ? 20.300 -8.703 -10.390 1.00 47.19 116 LYS A O 1
ATOM 910 N N . SER A 1 117 ? 18.790 -8.727 -12.064 1.00 44.81 117 SER A N 1
ATOM 911 C CA . SER A 1 117 ? 17.940 -9.801 -11.550 1.00 44.81 117 SER A CA 1
ATOM 912 C C . SER A 1 117 ? 18.776 -11.078 -11.490 1.00 44.81 117 SER A C 1
ATOM 914 O O . SER A 1 117 ? 19.055 -11.703 -12.513 1.00 44.81 117 SER A O 1
ATOM 916 N N . SER A 1 118 ? 19.256 -11.429 -10.299 1.00 45.81 118 SER A N 1
ATOM 917 C CA . SER A 1 118 ? 19.921 -12.706 -10.068 1.00 45.81 118 SER A CA 1
ATOM 918 C C . SER A 1 118 ? 18.832 -13.765 -9.954 1.00 45.81 118 SER A C 1
ATOM 920 O O . SER A 1 118 ? 18.417 -14.130 -8.857 1.00 45.81 118 SER A O 1
ATOM 922 N N . ASN A 1 119 ? 18.315 -14.191 -11.107 1.00 44.62 119 ASN A N 1
ATOM 923 C CA . ASN A 1 119 ? 17.421 -15.334 -11.190 1.00 44.62 119 ASN A CA 1
ATOM 924 C C . ASN A 1 119 ? 18.168 -16.576 -10.680 1.00 44.62 119 ASN A C 1
ATOM 926 O O . ASN A 1 119 ? 19.374 -16.721 -10.897 1.00 44.62 119 ASN A O 1
ATOM 930 N N . SER A 1 120 ? 17.459 -17.479 -10.012 1.00 46.84 120 SER A N 1
ATOM 931 C CA . SER A 1 120 ? 17.971 -18.737 -9.444 1.00 46.84 120 SER A CA 1
ATOM 932 C C . SER A 1 120 ? 18.517 -19.740 -10.477 1.00 46.84 120 SER A C 1
ATOM 934 O O . SER A 1 120 ? 18.882 -20.854 -10.116 1.00 46.84 120 SER A O 1
ATOM 936 N N . ASP A 1 121 ? 18.638 -19.340 -11.741 1.00 48.16 121 ASP A N 1
ATOM 937 C CA . ASP A 1 121 ? 19.248 -20.114 -12.826 1.00 48.16 121 ASP A CA 1
ATOM 938 C C . ASP A 1 121 ? 20.789 -20.119 -12.760 1.00 48.16 121 ASP A C 1
ATOM 940 O O . ASP A 1 121 ? 21.452 -20.856 -13.483 1.00 48.16 121 ASP A O 1
ATOM 944 N N . ALA A 1 122 ? 21.392 -19.340 -11.852 1.00 51.72 122 ALA A N 1
ATOM 945 C CA . ALA A 1 122 ? 22.847 -19.282 -11.688 1.00 51.72 122 ALA A CA 1
ATOM 946 C C . ALA A 1 122 ? 23.484 -20.607 -11.213 1.00 51.72 122 ALA A C 1
ATOM 948 O O . ALA A 1 122 ? 24.686 -20.793 -11.379 1.00 51.72 122 ALA A O 1
ATOM 949 N N . PHE A 1 123 ? 22.712 -21.533 -10.630 1.00 46.69 123 PHE A N 1
ATOM 950 C CA . PHE A 1 123 ? 23.227 -22.848 -10.222 1.00 46.69 123 PHE A CA 1
ATOM 951 C C . PHE A 1 123 ? 23.214 -23.868 -11.374 1.00 46.69 123 PHE A C 1
ATOM 953 O O . PHE A 1 123 ? 24.112 -24.702 -11.476 1.00 46.69 123 PHE A O 1
ATOM 960 N N . THR A 1 124 ? 22.238 -23.782 -12.280 1.00 57.44 124 THR A N 1
ATOM 961 C CA . THR A 1 124 ? 22.086 -24.707 -13.415 1.00 57.44 124 THR A CA 1
ATOM 962 C C . THR A 1 124 ? 22.964 -24.329 -14.609 1.00 57.44 124 THR A C 1
ATOM 964 O O . THR A 1 124 ? 23.436 -25.217 -15.326 1.00 57.44 124 THR A O 1
ATOM 967 N N . ASP A 1 125 ? 23.263 -23.039 -14.783 1.00 52.78 125 ASP A N 1
ATOM 968 C CA . ASP A 1 125 ? 24.109 -22.548 -15.881 1.00 52.78 125 ASP A CA 1
ATOM 969 C C . ASP A 1 125 ? 25.598 -22.920 -15.697 1.00 52.78 125 ASP A C 1
ATOM 971 O O . ASP A 1 125 ? 26.331 -23.095 -16.670 1.00 52.78 125 ASP A O 1
ATOM 975 N N . VAL A 1 126 ? 26.044 -23.141 -14.450 1.00 55.09 126 VAL A N 1
ATOM 976 C CA . VAL A 1 126 ? 27.418 -23.586 -14.130 1.00 55.09 126 VAL A CA 1
ATOM 977 C C . VAL A 1 126 ? 27.653 -25.054 -14.501 1.00 55.09 126 VAL A C 1
ATOM 979 O O . VAL A 1 126 ? 28.779 -25.417 -14.840 1.00 55.09 126 VAL A O 1
ATOM 982 N N . PHE A 1 127 ? 26.614 -25.893 -14.452 1.00 55.44 127 PHE A N 1
ATOM 983 C CA . PHE A 1 127 ? 26.723 -27.325 -14.756 1.00 55.44 127 PHE A CA 1
ATOM 984 C C . PHE A 1 127 ? 26.438 -27.641 -16.232 1.00 55.44 127 PHE A C 1
ATOM 986 O O . PHE A 1 127 ? 26.974 -28.605 -16.770 1.00 55.44 127 PHE A O 1
ATOM 993 N N . SER A 1 128 ? 25.623 -26.818 -16.902 1.00 57.53 128 SER A N 1
ATOM 994 C CA . SER A 1 128 ? 25.194 -27.069 -18.288 1.00 57.53 128 SER A CA 1
ATOM 995 C C . SER A 1 128 ? 26.112 -26.452 -19.343 1.00 57.53 128 SER A C 1
ATOM 997 O O . SER A 1 128 ? 26.100 -26.885 -20.495 1.00 57.53 128 SER A O 1
ATOM 999 N N . LYS A 1 129 ? 26.926 -25.455 -18.981 1.00 50.31 129 LYS A N 1
ATOM 1000 C CA . LYS A 1 129 ? 27.837 -24.796 -19.916 1.00 50.31 129 LYS A CA 1
ATOM 1001 C C . LYS A 1 129 ? 29.266 -25.026 -19.459 1.00 50.31 129 LYS A C 1
ATOM 1003 O O . LYS A 1 129 ? 29.759 -24.354 -18.555 1.00 50.31 129 LYS A O 1
ATOM 1008 N N . GLY A 1 130 ? 29.920 -26.006 -20.085 1.00 51.03 130 GLY A N 1
ATOM 1009 C CA . GLY A 1 130 ? 31.359 -26.212 -19.974 1.00 51.03 130 GLY A CA 1
ATOM 1010 C C . GLY A 1 130 ? 32.068 -24.878 -20.183 1.00 51.03 130 GLY A C 1
ATOM 1011 O O . GLY A 1 130 ? 32.107 -24.347 -21.291 1.00 51.03 130 GLY A O 1
ATOM 1012 N N . ARG A 1 131 ? 32.555 -24.296 -19.086 1.00 57.03 131 ARG A N 1
ATOM 1013 C CA . ARG A 1 131 ? 33.356 -23.079 -19.103 1.00 57.03 131 ARG A CA 1
ATOM 1014 C C . ARG A 1 131 ? 34.701 -23.461 -19.708 1.00 57.03 131 ARG A C 1
ATOM 1016 O O . ARG A 1 131 ? 35.575 -23.928 -18.985 1.00 57.03 131 ARG A O 1
ATOM 1023 N N . THR A 1 132 ? 34.864 -23.305 -21.019 1.00 62.81 132 THR A N 1
ATOM 1024 C CA . THR A 1 132 ? 36.200 -23.297 -21.620 1.00 62.81 132 THR A CA 1
ATOM 1025 C C . THR A 1 132 ? 36.884 -22.030 -21.125 1.00 62.81 132 THR A C 1
ATOM 1027 O O . THR A 1 132 ? 36.575 -20.924 -21.564 1.00 62.81 132 THR A O 1
ATOM 1030 N N . ILE A 1 133 ? 37.722 -22.192 -20.106 1.00 60.22 133 ILE A N 1
ATOM 1031 C CA . ILE A 1 133 ? 38.567 -21.133 -19.566 1.00 60.22 133 ILE A CA 1
ATOM 1032 C C . ILE A 1 133 ? 39.746 -21.021 -20.528 1.00 60.22 133 ILE A C 1
ATOM 1034 O O . ILE A 1 133 ? 40.613 -21.892 -20.543 1.00 60.22 133 ILE A O 1
ATOM 1038 N N . ASP A 1 134 ? 39.733 -19.983 -21.361 1.00 61.88 134 ASP A N 1
ATOM 1039 C CA . ASP A 1 134 ? 40.805 -19.706 -22.315 1.00 61.88 134 ASP A CA 1
ATOM 1040 C C . ASP A 1 134 ? 41.969 -19.058 -21.555 1.00 61.88 134 ASP A C 1
ATOM 1042 O O . ASP A 1 134 ? 42.029 -17.846 -21.334 1.00 61.88 134 ASP A O 1
ATOM 1046 N N . GLY A 1 135 ? 42.832 -19.912 -21.006 1.00 63.22 135 GLY A N 1
ATOM 1047 C CA . GLY A 1 135 ? 44.005 -19.503 -20.250 1.00 63.22 135 GLY A CA 1
ATOM 1048 C C . GLY A 1 135 ? 45.083 -18.985 -21.190 1.00 63.22 135 GLY A C 1
ATOM 1049 O O . GLY A 1 135 ? 45.911 -19.759 -21.663 1.00 63.22 135 GLY A O 1
ATOM 1050 N N . THR A 1 136 ? 45.117 -17.678 -21.442 1.00 67.69 136 THR A N 1
ATOM 1051 C CA . THR A 1 136 ? 46.290 -17.061 -22.067 1.00 67.69 136 THR A CA 1
ATOM 1052 C C . THR A 1 136 ? 47.406 -16.993 -21.027 1.00 67.69 136 THR A C 1
ATOM 1054 O O . THR A 1 136 ? 47.350 -16.183 -20.101 1.00 67.69 136 THR A O 1
ATOM 1057 N N . ALA A 1 137 ? 48.401 -17.871 -21.147 1.00 63.25 137 ALA A N 1
ATOM 1058 C CA . ALA A 1 137 ? 49.595 -17.833 -20.315 1.00 63.25 137 ALA A CA 1
ATOM 1059 C C . ALA A 1 137 ? 50.496 -16.676 -20.764 1.00 63.25 137 ALA A C 1
ATOM 1061 O O . ALA A 1 137 ? 51.035 -16.691 -21.870 1.00 63.25 137 ALA A O 1
ATOM 1062 N N . THR A 1 138 ? 50.676 -15.673 -19.910 1.00 61.91 138 THR A N 1
ATOM 1063 C CA . THR A 1 138 ? 51.772 -14.713 -20.053 1.00 61.91 138 THR A CA 1
ATOM 1064 C C . THR A 1 138 ? 53.027 -15.367 -19.487 1.00 61.91 138 THR A C 1
ATOM 1066 O O . THR A 1 138 ? 53.093 -15.651 -18.292 1.00 61.91 138 THR A O 1
ATOM 1069 N N . VAL A 1 139 ? 54.007 -15.648 -20.348 1.00 59.84 139 VAL A N 1
ATOM 1070 C CA . VAL A 1 139 ? 55.333 -16.103 -19.912 1.00 59.84 139 VAL A CA 1
ATOM 1071 C C . VAL A 1 139 ? 56.001 -14.925 -19.212 1.00 59.84 139 VAL A C 1
ATOM 1073 O O . VAL A 1 139 ? 56.289 -13.909 -19.844 1.00 59.84 139 VAL A O 1
ATOM 1076 N N . VAL A 1 140 ? 56.193 -15.036 -17.900 1.00 68.75 140 VAL A N 1
ATOM 1077 C CA . VAL A 1 140 ? 57.070 -14.130 -17.156 1.00 68.75 140 VAL A CA 1
ATOM 1078 C C . VAL A 1 140 ? 58.490 -14.511 -17.556 1.00 68.75 140 VAL A C 1
ATOM 1080 O O . VAL A 1 140 ? 58.934 -15.627 -17.297 1.00 68.75 140 VAL A O 1
ATOM 1083 N N . GLN A 1 141 ? 59.146 -13.630 -18.305 1.00 62.06 141 GLN A N 1
ATOM 1084 C CA . G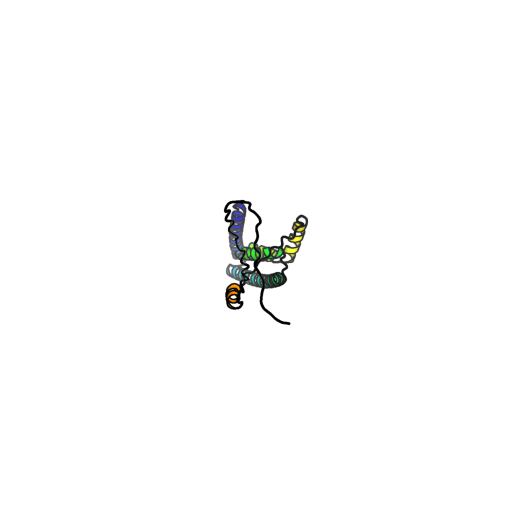LN A 1 141 ? 60.540 -13.788 -18.685 1.00 62.06 141 GLN A CA 1
ATOM 1085 C C . GLN A 1 141 ? 61.369 -13.348 -17.476 1.00 62.06 141 GLN A C 1
ATOM 1087 O O . GLN A 1 141 ? 61.437 -12.153 -17.213 1.00 62.06 141 GLN A O 1
ATOM 1092 N N . ASP A 1 142 ? 61.933 -14.296 -16.727 1.00 56.56 142 ASP A N 1
ATOM 1093 C CA . ASP A 1 142 ? 62.862 -13.973 -15.642 1.00 56.56 142 ASP A CA 1
ATOM 1094 C C . ASP A 1 142 ? 64.153 -13.407 -16.253 1.00 56.56 142 ASP A C 1
ATOM 1096 O O . ASP A 1 142 ? 64.940 -14.103 -16.903 1.00 56.56 142 ASP A O 1
ATOM 1100 N N . ASP A 1 143 ? 64.335 -12.106 -16.082 1.00 54.88 143 ASP A N 1
ATOM 1101 C CA . ASP A 1 143 ? 65.515 -11.325 -16.406 1.00 54.88 143 ASP A CA 1
ATOM 1102 C C . ASP A 1 143 ? 66.660 -11.679 -15.449 1.00 54.88 143 ASP A C 1
ATOM 1104 O O . ASP A 1 143 ? 66.975 -10.977 -14.491 1.00 54.88 143 ASP A O 1
ATOM 1108 N N . HIS A 1 144 ? 67.318 -12.802 -15.735 1.00 53.75 144 HIS A N 1
ATOM 1109 C CA . HIS A 1 144 ? 68.644 -13.073 -15.200 1.00 53.75 144 HIS A CA 1
ATOM 1110 C C . HIS A 1 144 ? 69.690 -12.274 -15.988 1.00 53.75 144 HIS A C 1
ATOM 1112 O O . HIS A 1 144 ? 70.139 -12.669 -17.065 1.00 53.75 144 HIS A O 1
ATOM 1118 N N . GLU A 1 145 ? 70.078 -11.130 -15.421 1.00 55.78 145 GLU A N 1
ATOM 1119 C CA . GLU A 1 145 ? 71.364 -10.491 -15.684 1.00 55.78 145 GLU A CA 1
ATOM 1120 C C . GLU A 1 145 ? 72.504 -11.460 -15.328 1.00 55.78 145 GLU A C 1
ATOM 1122 O O . GLU A 1 145 ? 72.737 -11.749 -14.156 1.00 55.78 145 GLU A O 1
ATOM 1127 N N . GLU A 1 146 ? 73.274 -11.906 -16.322 1.00 48.41 146 GLU A N 1
ATOM 1128 C CA . GLU A 1 146 ? 74.651 -12.354 -16.101 1.00 48.41 146 GLU A CA 1
ATOM 1129 C C . GLU A 1 146 ? 75.584 -11.771 -17.176 1.00 48.41 146 GLU A C 1
ATOM 1131 O O . GLU A 1 146 ? 75.729 -12.261 -18.292 1.00 48.41 146 GLU A O 1
ATOM 1136 N N . LEU A 1 147 ? 76.154 -10.625 -16.803 1.00 47.53 147 LEU A N 1
ATOM 1137 C CA . LEU A 1 147 ? 77.570 -10.266 -16.902 1.00 47.53 147 LEU A CA 1
ATOM 1138 C C . LEU A 1 147 ? 78.322 -10.605 -18.205 1.00 47.53 147 LEU A C 1
ATOM 1140 O O . LEU A 1 147 ? 78.929 -11.655 -18.386 1.00 47.53 147 LEU A O 1
ATOM 1144 N N . ASN A 1 148 ? 78.388 -9.568 -19.040 1.00 42.06 148 ASN A N 1
ATOM 1145 C CA . ASN A 1 148 ? 79.513 -9.142 -19.874 1.00 42.06 148 ASN A CA 1
ATOM 1146 C C . ASN A 1 148 ? 80.870 -9.832 -19.594 1.00 42.06 148 ASN A C 1
ATOM 1148 O O . ASN A 1 148 ? 81.517 -9.553 -18.584 1.00 42.06 148 ASN A O 1
ATOM 1152 N N . HIS A 1 149 ? 81.373 -10.588 -20.574 1.00 44.41 149 HIS A N 1
ATOM 1153 C CA . HIS A 1 149 ? 82.813 -10.679 -20.804 1.00 44.41 149 HIS A CA 1
ATOM 1154 C C . HIS A 1 149 ? 83.121 -10.697 -22.305 1.00 44.41 149 HIS A C 1
ATOM 1156 O O . HIS A 1 149 ? 83.056 -11.716 -22.989 1.00 44.41 149 HIS A O 1
ATOM 1162 N N . ASN A 1 150 ? 83.443 -9.511 -22.810 1.00 46.31 150 ASN A N 1
ATOM 1163 C CA . ASN A 1 150 ? 84.005 -9.287 -24.129 1.00 46.31 150 ASN A CA 1
ATOM 1164 C C . ASN A 1 150 ? 85.472 -9.758 -24.136 1.00 46.31 150 ASN A C 1
ATOM 1166 O O . ASN A 1 150 ? 86.299 -9.183 -23.428 1.00 46.31 150 ASN A O 1
ATOM 1170 N N . SER A 1 151 ? 85.797 -10.768 -24.943 1.00 47.47 151 SER A N 1
ATOM 1171 C CA . SER A 1 151 ? 87.180 -11.145 -25.251 1.00 47.47 151 SER A CA 1
ATOM 1172 C C . SER A 1 151 ? 87.317 -11.346 -26.754 1.00 47.47 151 SER A C 1
ATOM 1174 O O . SER A 1 151 ? 86.749 -12.260 -27.345 1.00 47.47 151 SER A O 1
ATOM 1176 N N . ILE A 1 152 ? 88.062 -10.417 -27.335 1.00 43.38 152 ILE A N 1
ATOM 1177 C CA . ILE A 1 152 ? 88.562 -10.351 -28.701 1.00 43.38 152 ILE A CA 1
ATOM 1178 C C . ILE A 1 152 ? 89.529 -11.515 -28.953 1.00 43.38 152 ILE A C 1
ATOM 1180 O O . ILE A 1 152 ? 90.443 -11.704 -28.161 1.00 43.38 152 ILE A O 1
ATOM 1184 N N . ASP A 1 153 ? 89.348 -12.236 -30.058 1.00 43.56 153 ASP A N 1
ATOM 1185 C CA . ASP A 1 153 ? 90.401 -12.751 -30.956 1.00 43.56 153 ASP A CA 1
ATOM 1186 C C . ASP A 1 153 ? 89.691 -13.544 -32.068 1.00 43.56 153 ASP A C 1
ATOM 1188 O O . ASP A 1 153 ? 88.715 -14.241 -31.822 1.00 43.56 153 ASP A O 1
ATOM 1192 N N . GLY A 1 154 ? 90.016 -13.446 -33.351 1.00 35.69 154 GLY A N 1
ATOM 1193 C CA . GLY A 1 154 ? 91.341 -13.336 -33.942 1.00 35.69 154 GLY A CA 1
ATOM 1194 C C . GLY A 1 154 ? 91.432 -14.465 -34.973 1.00 35.69 154 GLY A C 1
ATOM 1195 O O . GLY A 1 154 ? 91.195 -15.628 -34.662 1.00 35.69 154 GLY A O 1
ATOM 1196 N N . SER A 1 155 ? 91.666 -14.115 -36.236 1.00 37.94 155 SER A N 1
ATOM 1197 C CA . SER A 1 155 ? 91.671 -15.042 -37.376 1.00 37.94 155 SER A CA 1
ATOM 1198 C C . SER A 1 155 ? 92.783 -16.099 -37.289 1.00 37.94 155 SER A C 1
ATOM 1200 O O . SER A 1 155 ? 93.857 -15.755 -36.805 1.00 37.94 155 SER A O 1
ATOM 1202 N N . SER A 1 156 ? 92.580 -17.297 -37.863 1.00 39.69 156 SER A N 1
ATOM 1203 C CA . SER A 1 156 ? 93.587 -18.161 -38.544 1.00 39.69 156 SER A CA 1
ATOM 1204 C C . SER A 1 156 ? 93.008 -19.584 -38.705 1.00 39.69 156 SER A C 1
ATOM 1206 O O . SER A 1 156 ? 92.637 -20.211 -37.723 1.00 39.69 156 SER A O 1
ATOM 1208 N N . SER A 1 157 ? 92.668 -20.036 -39.918 1.00 38.22 157 SER A N 1
ATOM 1209 C CA . SER A 1 157 ? 93.521 -20.752 -40.893 1.00 38.22 157 SER A CA 1
ATOM 1210 C C . SER A 1 157 ? 93.677 -22.261 -40.647 1.00 38.22 157 SER A C 1
ATOM 1212 O O . SER A 1 157 ? 94.306 -22.676 -39.677 1.00 38.22 157 SER A O 1
ATOM 1214 N N . LYS A 1 158 ? 93.148 -23.048 -41.598 1.00 44.16 158 LYS A N 1
ATOM 1215 C CA . LYS A 1 158 ? 93.722 -24.246 -42.265 1.00 44.16 158 LYS A CA 1
ATOM 1216 C C . LYS A 1 158 ? 92.560 -25.002 -42.924 1.00 44.16 158 LYS A C 1
ATOM 1218 O O . LYS A 1 158 ? 91.660 -25.448 -42.229 1.00 44.16 158 LYS A O 1
ATOM 1223 N N . ALA A 1 159 ? 92.382 -25.016 -44.245 1.00 40.84 159 ALA A N 1
ATOM 1224 C CA . ALA A 1 159 ? 93.258 -25.584 -45.273 1.00 40.84 159 ALA A CA 1
ATOM 1225 C C . ALA A 1 159 ? 93.759 -26.988 -44.903 1.00 40.84 159 ALA A C 1
ATOM 1227 O O . ALA A 1 159 ? 94.753 -27.102 -44.192 1.00 40.84 159 ALA A O 1
ATOM 1228 N N . ASP A 1 160 ? 93.102 -28.024 -45.434 1.00 46.41 160 ASP A N 1
ATOM 1229 C CA . ASP A 1 160 ? 93.819 -29.179 -45.979 1.00 46.41 160 ASP A CA 1
ATOM 1230 C C . ASP A 1 160 ? 93.010 -29.902 -47.076 1.00 46.41 160 ASP A C 1
ATOM 1232 O O . ASP A 1 160 ? 91.813 -30.150 -46.935 1.00 46.41 160 ASP A O 1
ATOM 1236 N N . SER A 1 161 ? 93.721 -30.131 -48.180 1.00 46.09 161 SER A N 1
ATOM 1237 C CA . SER A 1 161 ? 93.638 -31.139 -49.248 1.00 46.09 161 SER A CA 1
ATOM 1238 C C . SER A 1 161 ? 92.436 -32.090 -49.264 1.00 46.09 161 SER A C 1
ATOM 1240 O O . SER A 1 161 ? 92.141 -32.769 -48.291 1.00 46.09 161 SER A O 1
ATOM 1242 N N . SER A 1 162 ? 91.667 -32.168 -50.350 1.00 41.28 162 SER A N 1
ATOM 1243 C CA . SER A 1 162 ? 92.010 -32.781 -51.649 1.00 41.28 162 SER A CA 1
ATOM 1244 C C . SER A 1 162 ? 92.235 -34.300 -51.594 1.00 41.28 162 SER A C 1
ATOM 1246 O O . SER A 1 162 ? 93.158 -34.774 -50.944 1.00 41.28 162 SER A O 1
ATOM 1248 N N . GLU A 1 163 ? 91.404 -35.002 -52.377 1.00 39.16 163 GLU A N 1
ATOM 1249 C CA . GLU A 1 163 ? 91.733 -36.152 -53.242 1.00 39.16 163 GLU A CA 1
ATOM 1250 C C . GLU A 1 163 ? 90.856 -37.406 -53.045 1.00 39.16 163 GLU A C 1
ATOM 1252 O O . GLU A 1 163 ? 91.123 -38.261 -52.205 1.00 39.16 163 GLU A O 1
ATOM 1257 N N . LYS A 1 164 ? 89.849 -37.571 -53.924 1.00 41.44 164 LYS A N 1
ATOM 1258 C CA . LYS A 1 164 ? 89.771 -38.737 -54.833 1.00 41.44 164 LYS A CA 1
ATOM 1259 C C . LYS A 1 164 ? 88.640 -38.637 -55.879 1.00 41.44 164 LYS A C 1
ATOM 1261 O O . LYS A 1 164 ? 87.472 -38.829 -55.573 1.00 41.44 164 LYS A O 1
ATOM 1266 N N . ASN A 1 165 ? 89.077 -38.487 -57.132 1.00 36.72 165 ASN A N 1
ATOM 1267 C CA . ASN A 1 165 ? 88.790 -39.391 -58.257 1.00 36.72 165 ASN A CA 1
ATOM 1268 C C . ASN A 1 165 ? 87.382 -39.422 -58.902 1.00 36.72 165 ASN A C 1
ATOM 1270 O O . ASN A 1 165 ? 86.513 -40.165 -58.455 1.00 36.72 165 ASN A O 1
ATOM 1274 N N . SER A 1 166 ? 87.228 -38.782 -60.073 1.00 47.31 166 SER A N 1
ATOM 1275 C CA . SER A 1 166 ? 86.766 -39.474 -61.296 1.00 47.31 166 SER A CA 1
ATOM 1276 C C . SER A 1 166 ? 86.813 -38.583 -62.549 1.00 47.31 166 SER A C 1
ATOM 1278 O O . SER A 1 166 ? 86.105 -37.582 -62.599 1.00 47.31 166 SER A O 1
ATOM 1280 N N . LYS A 1 167 ? 87.539 -39.088 -63.560 1.00 40.62 167 LYS A N 1
ATOM 1281 C CA . LYS A 1 167 ? 87.561 -38.759 -65.003 1.00 40.62 167 LYS A CA 1
ATOM 1282 C C . LYS A 1 167 ? 88.254 -37.487 -65.482 1.00 40.62 167 LYS A C 1
ATOM 1284 O O . LYS A 1 167 ? 87.818 -36.376 -65.129 1.00 40.62 167 LYS A O 1
#